Protein AF-A0A662CG94-F1 (afdb_monomer)

Foldseek 3Di:
DVVVVVVVVVVVVVVPV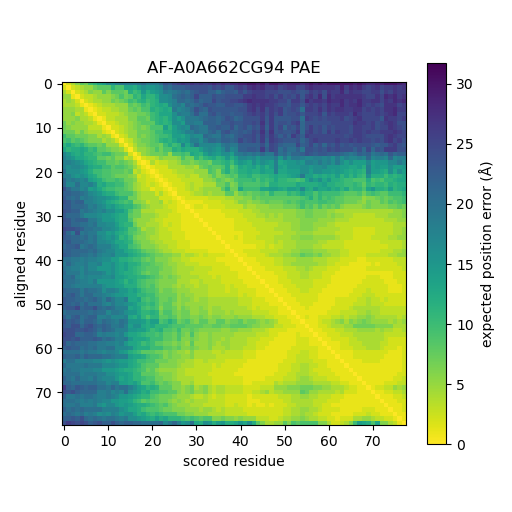VVVVVVVVVVVVVVVVVVVVVVPDQKDWDWDWDWDDDPPDIDIWIWTWIDGPPGDIDIDTD

Mean predicted aligned error: 9.84 Å

Sequence (78 aa):
MRKVMALALVLVFCSCFPGVLKAQDSAQGLYQRALEAWQGVEDYTCVMESYNRLGDKEEYKTYEYWYLKPGYIRMKEE

Radius of gyration: 23.76 Å; Cα contacts (8 Å, |Δi|>4): 64; chains: 1; bounding box: 33×62×47 Å

Structure (mmCIF, N/CA/C/O backbone):
data_AF-A0A662CG94-F1
#
_entry.id   AF-A0A662CG94-F1
#
loop_
_atom_site.group_PDB
_atom_site.id
_atom_site.type_symbol
_atom_site.label_atom_id
_atom_site.label_alt_id
_atom_site.label_comp_id
_atom_site.label_asym_id
_atom_site.label_entity_id
_atom_site.label_seq_id
_atom_site.pdbx_PDB_ins_code
_atom_site.Cartn_x
_atom_site.Cartn_y
_atom_site.Cartn_z
_atom_site.occupancy
_atom_site.B_iso_or_equiv
_atom_site.auth_seq_id
_atom_site.auth_comp_id
_atom_site.auth_asym_id
_atom_site.auth_atom_id
_atom_site.pdbx_PDB_model_num
ATOM 1 N N . MET A 1 1 ? -5.269 46.624 -34.119 1.00 55.84 1 MET A N 1
ATOM 2 C CA . MET A 1 1 ? -4.396 45.425 -34.056 1.00 55.84 1 MET A CA 1
ATOM 3 C C . MET A 1 1 ? -4.040 45.004 -32.626 1.00 55.84 1 MET A C 1
ATOM 5 O O . MET A 1 1 ? -4.352 43.882 -32.262 1.00 55.84 1 MET A O 1
ATOM 9 N N . ARG A 1 2 ? -3.499 45.886 -31.769 1.00 58.72 2 ARG A N 1
ATOM 10 C CA . ARG A 1 2 ? -3.078 45.558 -30.382 1.00 58.72 2 ARG A CA 1
ATOM 11 C C . ARG A 1 2 ? -4.186 44.971 -29.475 1.00 58.72 2 ARG A C 1
ATOM 13 O O . ARG A 1 2 ? -3.924 44.052 -28.713 1.00 58.72 2 ARG A O 1
ATOM 20 N N . LYS A 1 3 ? -5.435 45.447 -29.609 1.00 56.75 3 LYS A N 1
ATOM 21 C CA . LYS A 1 3 ? -6.603 44.937 -28.854 1.00 56.75 3 LYS A CA 1
ATOM 22 C C . LYS A 1 3 ? -7.087 43.549 -29.310 1.00 56.75 3 LYS A C 1
ATOM 24 O O . LYS A 1 3 ? -7.600 42.794 -28.499 1.00 56.75 3 LYS A O 1
ATOM 29 N N . VAL A 1 4 ? -6.891 43.205 -30.585 1.00 62.25 4 VAL A N 1
ATOM 30 C CA . VAL A 1 4 ? -7.299 41.907 -31.164 1.00 62.25 4 VAL A CA 1
ATOM 31 C C . VAL A 1 4 ? -6.314 40.809 -30.759 1.00 62.25 4 VAL A C 1
ATOM 33 O O . VAL A 1 4 ? -6.713 39.702 -30.422 1.00 62.25 4 VAL A O 1
ATOM 36 N N . MET A 1 5 ? -5.025 41.154 -30.702 1.00 59.19 5 MET A N 1
ATOM 37 C CA . MET A 1 5 ? -3.959 40.250 -30.272 1.00 59.19 5 MET A CA 1
ATOM 38 C C . MET A 1 5 ? -4.069 39.885 -28.782 1.00 59.19 5 MET A C 1
ATOM 40 O O . MET A 1 5 ? -3.856 38.736 -28.415 1.00 59.19 5 MET A O 1
ATOM 44 N N . ALA A 1 6 ? -4.470 40.842 -27.935 1.00 61.59 6 ALA A N 1
ATOM 45 C CA . ALA A 1 6 ? -4.739 40.590 -26.519 1.00 61.59 6 ALA A CA 1
ATOM 46 C C . ALA A 1 6 ? -5.955 39.666 -26.308 1.00 61.59 6 ALA A C 1
ATOM 48 O O . ALA A 1 6 ? -5.904 38.775 -25.466 1.00 61.59 6 ALA A O 1
ATOM 49 N N . LEU A 1 7 ? -7.020 39.829 -27.104 1.00 61.47 7 LEU A N 1
ATOM 50 C CA . LEU A 1 7 ? -8.214 38.978 -27.032 1.00 61.47 7 LEU A CA 1
ATOM 51 C C . LEU A 1 7 ? -7.917 37.527 -27.452 1.00 61.47 7 LEU A C 1
ATOM 53 O O . LEU A 1 7 ? -8.390 36.588 -26.817 1.00 61.47 7 LEU A O 1
ATOM 57 N N . ALA A 1 8 ? -7.096 37.346 -28.491 1.00 62.28 8 ALA A N 1
ATOM 58 C CA . ALA A 1 8 ? -6.668 36.029 -28.960 1.00 62.28 8 ALA A CA 1
ATOM 59 C C . ALA A 1 8 ? -5.799 35.294 -27.923 1.00 62.28 8 ALA A C 1
ATOM 61 O O . ALA A 1 8 ? -5.966 34.095 -27.723 1.00 62.28 8 ALA A O 1
ATOM 62 N N . LEU A 1 9 ? -4.925 36.014 -27.212 1.00 60.88 9 LEU A N 1
ATOM 63 C CA . LEU A 1 9 ? -4.094 35.450 -26.142 1.00 60.88 9 LEU A CA 1
ATOM 64 C C . LEU A 1 9 ? -4.925 34.968 -24.944 1.00 60.88 9 LEU A C 1
ATOM 66 O O . LEU A 1 9 ? -4.643 33.903 -24.406 1.00 60.88 9 LEU A O 1
ATOM 70 N N . VAL A 1 10 ? -5.978 35.700 -24.566 1.00 62.94 10 VAL A N 1
ATOM 71 C CA . VAL A 1 10 ? -6.904 35.296 -23.490 1.00 62.94 10 VAL A CA 1
ATOM 72 C C . VAL A 1 10 ? -7.729 34.067 -23.892 1.00 62.94 10 VAL A C 1
ATOM 74 O O . VAL A 1 10 ? -7.893 33.151 -23.089 1.00 62.94 10 VAL A O 1
ATOM 77 N N . LEU A 1 11 ? -8.194 34.000 -25.143 1.00 59.94 11 LEU A N 1
ATOM 78 C CA . LEU A 1 11 ? -8.951 32.853 -25.661 1.00 59.94 11 LEU A CA 1
ATOM 79 C C . LEU A 1 11 ? -8.106 31.572 -25.755 1.00 59.94 11 LEU A C 1
ATOM 81 O O . LEU A 1 11 ? -8.606 30.496 -25.435 1.00 59.94 11 LEU A O 1
ATOM 85 N N . VAL A 1 12 ? -6.829 31.686 -26.139 1.00 60.94 12 VAL A N 1
ATOM 86 C CA . VAL A 1 12 ? -5.874 30.561 -26.158 1.00 60.94 12 VAL A CA 1
ATOM 87 C C . VAL A 1 12 ? -5.484 30.131 -24.744 1.00 60.94 12 VAL A C 1
ATOM 89 O O . VAL A 1 12 ? -5.298 28.943 -24.497 1.00 60.94 12 VAL A O 1
ATOM 92 N N . PHE A 1 13 ? -5.404 31.066 -23.793 1.00 59.03 13 PHE A N 1
ATOM 93 C CA . PHE A 1 13 ? -5.201 30.706 -22.393 1.00 59.03 13 PHE A CA 1
ATOM 94 C C . PHE A 1 13 ? -6.404 29.901 -21.886 1.00 59.03 13 PHE A C 1
ATOM 96 O O . PHE A 1 13 ? -6.214 28.798 -21.395 1.00 59.03 13 PHE A O 1
ATOM 103 N N . CYS A 1 14 ? -7.640 30.365 -22.104 1.00 60.62 14 CYS A N 1
ATOM 104 C CA . CYS A 1 14 ? -8.861 29.697 -21.636 1.00 60.62 14 CYS A CA 1
ATOM 105 C C . CYS A 1 14 ? -9.134 28.306 -22.239 1.00 60.62 14 CYS A C 1
ATOM 107 O O . CYS A 1 14 ? -9.835 27.523 -21.601 1.00 60.62 14 CYS A O 1
ATOM 109 N N . SER A 1 15 ? -8.613 27.964 -23.421 1.00 62.38 15 SER A N 1
ATOM 110 C CA . SER A 1 15 ? -8.872 26.661 -24.060 1.00 62.38 15 SER A CA 1
ATOM 111 C C . SER A 1 15 ? -8.009 25.509 -23.527 1.00 62.38 15 SER A C 1
ATOM 113 O O . SER A 1 15 ? -8.369 24.349 -23.727 1.00 62.38 15 SER A O 1
ATOM 115 N N . CYS A 1 16 ? -6.923 25.796 -22.800 1.00 60.78 16 CYS A N 1
ATOM 116 C CA . CYS A 1 16 ? -6.034 24.778 -22.221 1.00 60.78 16 CYS A CA 1
ATOM 117 C C . CYS A 1 16 ? -6.407 24.362 -20.781 1.00 60.78 16 CYS A C 1
ATOM 119 O O . CYS A 1 16 ? -6.015 23.288 -20.329 1.00 60.78 16 CYS A O 1
ATOM 121 N N . PHE A 1 17 ? -7.195 25.164 -20.056 1.00 64.38 17 PHE A N 1
ATOM 122 C CA . PHE A 1 17 ? -7.632 24.866 -18.678 1.00 64.38 17 PHE A CA 1
ATOM 123 C C . PHE A 1 17 ? -8.731 23.799 -18.516 1.00 64.38 17 PHE A C 1
ATOM 125 O O . PHE A 1 17 ? -8.712 23.115 -17.491 1.00 64.38 17 PHE A O 1
ATOM 132 N N . PRO A 1 18 ? -9.677 23.586 -19.456 1.00 74.00 18 PRO A N 1
ATOM 133 C CA . PRO A 1 18 ? -10.782 22.652 -19.234 1.00 74.00 18 PRO A CA 1
ATOM 134 C C . PRO A 1 18 ? -10.318 21.203 -19.056 1.00 74.00 18 PRO A C 1
ATOM 136 O O . PRO A 1 18 ? -10.908 20.456 -18.278 1.00 74.00 18 PRO A O 1
ATOM 139 N N . GLY A 1 19 ? -9.258 20.805 -19.769 1.00 72.06 19 GLY A N 1
ATOM 140 C CA . GLY A 1 19 ? -8.667 19.471 -19.651 1.00 72.06 19 GLY A CA 1
ATOM 141 C C . GLY A 1 19 ? -7.969 19.257 -18.308 1.00 72.06 19 GLY A C 1
ATOM 142 O O . GLY A 1 19 ? -8.127 18.203 -17.700 1.00 72.06 19 GLY A O 1
ATOM 143 N N . VAL A 1 20 ? -7.265 20.280 -17.814 1.00 75.94 20 VAL A N 1
ATOM 144 C CA . VAL A 1 20 ? -6.589 20.246 -16.507 1.00 75.94 20 VAL A CA 1
ATOM 145 C C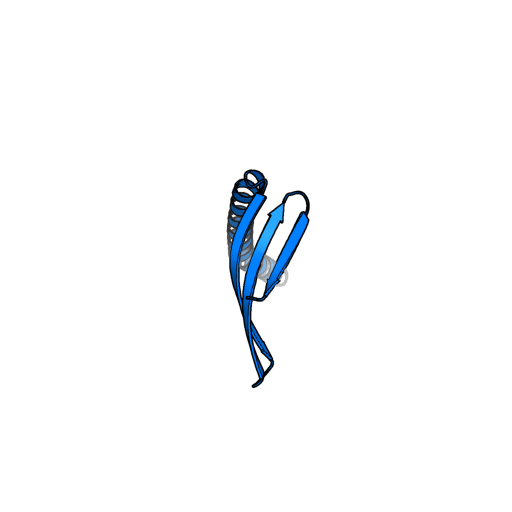 . VAL A 1 20 ? -7.607 20.149 -15.371 1.00 75.94 20 VAL A C 1
ATOM 147 O O . VAL A 1 20 ? -7.444 19.316 -14.486 1.00 75.94 20 VAL A O 1
ATOM 150 N N . LEU A 1 21 ? -8.695 20.924 -15.434 1.00 73.56 21 LEU A N 1
ATOM 151 C CA . LEU A 1 21 ? -9.769 20.871 -14.435 1.00 73.56 21 LEU A CA 1
ATOM 152 C C . LEU A 1 21 ? -10.455 19.500 -14.408 1.00 73.56 21 LEU A C 1
ATOM 154 O O . LEU A 1 21 ? -10.608 18.916 -13.342 1.00 73.56 21 LEU A O 1
ATOM 158 N N . LYS A 1 22 ? -10.775 18.926 -15.576 1.00 77.38 22 LYS A N 1
ATOM 159 C CA . LYS A 1 22 ? -11.346 17.571 -15.643 1.00 77.38 22 LYS A CA 1
ATOM 160 C C . LYS A 1 22 ? -10.404 16.498 -15.093 1.00 77.38 22 LYS A C 1
ATOM 162 O O . LYS A 1 22 ? -10.858 15.590 -14.398 1.00 77.38 22 LYS A O 1
ATOM 167 N N . ALA A 1 23 ? -9.110 16.583 -15.403 1.00 76.75 23 ALA A N 1
ATOM 168 C CA . ALA A 1 23 ? -8.118 15.656 -14.868 1.00 76.75 23 ALA A CA 1
ATOM 169 C C . ALA A 1 23 ? -8.022 15.777 -13.338 1.00 76.75 23 ALA A C 1
ATOM 171 O O . ALA A 1 23 ? -8.031 14.762 -12.642 1.00 76.75 23 ALA A O 1
ATOM 172 N N . GLN A 1 24 ? -8.024 17.005 -12.816 1.00 79.62 24 GLN A N 1
ATOM 173 C CA . GLN A 1 24 ? -8.006 17.279 -11.382 1.00 79.62 24 GLN A CA 1
ATOM 174 C C . GLN A 1 24 ? -9.259 16.746 -10.672 1.00 79.62 24 GLN A C 1
ATOM 176 O O . GLN A 1 24 ? -9.124 16.048 -9.670 1.00 79.62 24 GLN A O 1
ATOM 181 N N . ASP A 1 25 ? -10.456 16.988 -11.212 1.00 81.12 25 ASP A N 1
ATOM 182 C CA . ASP A 1 25 ? -11.713 16.475 -10.648 1.00 81.12 25 ASP A CA 1
ATOM 183 C C . ASP A 1 25 ? -11.726 14.939 -10.614 1.00 81.12 25 ASP A C 1
ATOM 185 O O . ASP A 1 25 ? -12.132 14.324 -9.624 1.00 81.12 25 ASP A O 1
ATOM 189 N N . SER A 1 26 ? -11.222 14.300 -11.676 1.00 83.94 26 SER A N 1
ATOM 190 C CA . SER A 1 26 ? -11.130 12.838 -11.744 1.00 83.94 26 SER A CA 1
ATOM 191 C C . SER A 1 26 ? -10.144 12.258 -10.722 1.00 83.94 26 SER A C 1
ATOM 193 O O . SER A 1 26 ? -10.450 11.255 -10.072 1.00 83.94 26 SER A O 1
ATOM 195 N N . ALA A 1 27 ? -8.996 12.915 -10.524 1.00 87.31 27 ALA A N 1
ATOM 196 C CA . ALA A 1 27 ? -8.003 12.522 -9.531 1.00 87.31 27 ALA A CA 1
ATOM 197 C C . ALA A 1 27 ? -8.536 12.717 -8.105 1.00 87.31 27 ALA A C 1
ATOM 199 O O . ALA A 1 27 ? -8.387 11.829 -7.264 1.00 87.31 27 ALA A O 1
ATOM 200 N N . GLN A 1 28 ? -9.233 13.827 -7.850 1.00 90.19 28 GLN A N 1
ATOM 201 C CA . GLN A 1 28 ? -9.859 14.106 -6.560 1.00 90.19 28 GLN A CA 1
ATOM 202 C C . GLN A 1 28 ? -10.924 13.057 -6.214 1.00 90.19 28 GLN A C 1
ATOM 204 O O . GLN A 1 28 ? -10.949 12.548 -5.093 1.00 90.19 28 GLN A O 1
ATOM 209 N N . GLY A 1 29 ? -11.768 12.677 -7.178 1.00 91.75 29 GLY A N 1
ATOM 210 C CA . GLY A 1 29 ? -12.775 11.629 -6.986 1.00 91.75 29 GLY A CA 1
ATOM 211 C C . GLY A 1 29 ? -12.181 10.230 -6.773 1.00 91.75 29 GLY A C 1
ATOM 212 O O . GLY A 1 29 ? -12.783 9.395 -6.098 1.00 91.75 29 GLY A O 1
ATOM 213 N N . LEU A 1 30 ? -10.999 9.942 -7.327 1.00 92.88 30 LEU A N 1
ATOM 214 C CA . LEU A 1 30 ? -10.257 8.710 -7.033 1.00 92.88 30 LEU A CA 1
ATOM 215 C C . LEU A 1 30 ? -9.692 8.726 -5.611 1.00 92.88 30 LEU A C 1
ATOM 217 O O . LEU A 1 30 ? -9.890 7.761 -4.874 1.00 92.88 30 LEU A O 1
ATOM 221 N N . TYR A 1 31 ? -9.050 9.827 -5.217 1.00 94.25 31 TYR A N 1
ATOM 222 C CA . TYR A 1 31 ? -8.480 9.982 -3.880 1.00 94.25 31 TYR A CA 1
ATOM 223 C C . TYR A 1 31 ? -9.548 9.871 -2.788 1.00 94.25 31 TYR A C 1
ATOM 225 O O . TYR A 1 31 ? -9.362 9.137 -1.821 1.00 94.25 31 TYR A O 1
ATOM 233 N N . GLN A 1 32 ? -10.693 10.533 -2.972 1.00 95.31 32 GLN A N 1
ATOM 234 C CA . GLN A 1 32 ? -11.792 10.499 -2.009 1.00 95.31 32 GLN A CA 1
ATOM 235 C C . GLN A 1 32 ? -12.317 9.074 -1.786 1.00 95.31 32 GLN A C 1
ATOM 237 O O . GLN A 1 32 ? -12.461 8.643 -0.647 1.00 95.31 32 GLN A O 1
ATOM 242 N N . ARG A 1 33 ? -12.525 8.307 -2.865 1.00 94.94 33 ARG A N 1
ATOM 243 C CA . ARG A 1 33 ? -12.979 6.910 -2.766 1.00 94.94 33 ARG A CA 1
ATOM 244 C C . ARG A 1 33 ? -11.952 6.006 -2.090 1.00 94.94 33 ARG A C 1
ATOM 246 O O . ARG A 1 33 ? -12.325 5.141 -1.305 1.00 94.94 33 ARG A O 1
ATOM 253 N N . ALA A 1 34 ? -10.666 6.203 -2.385 1.00 95.50 34 ALA A N 1
ATOM 254 C CA . ALA A 1 34 ? -9.595 5.464 -1.724 1.00 95.50 34 ALA A CA 1
ATOM 255 C C . ALA A 1 34 ? -9.542 5.784 -0.221 1.00 95.50 34 ALA A C 1
ATOM 257 O O . ALA A 1 34 ? -9.399 4.875 0.593 1.00 95.50 34 ALA A O 1
ATOM 258 N N . LEU A 1 35 ? -9.717 7.057 0.147 1.00 95.88 35 LEU A N 1
ATOM 259 C CA . LEU A 1 35 ? -9.758 7.495 1.539 1.00 95.88 35 LEU A CA 1
ATOM 260 C C . LEU A 1 35 ? -10.957 6.903 2.289 1.00 95.88 35 LEU A C 1
ATOM 262 O O . LEU A 1 35 ? -10.781 6.402 3.394 1.00 95.88 35 LEU A O 1
ATOM 266 N N . GLU A 1 36 ? -12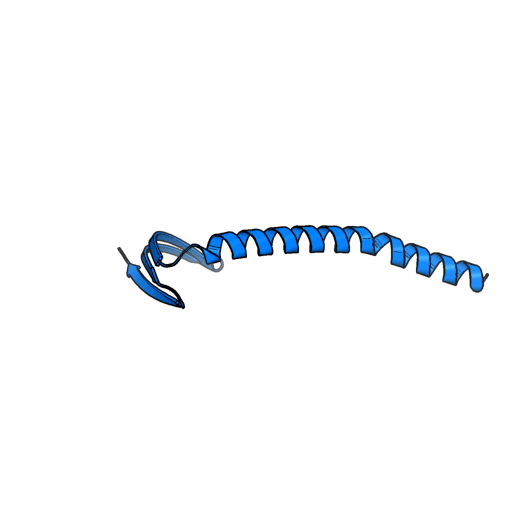.151 6.927 1.700 1.00 96.38 36 GLU A N 1
ATOM 267 C CA . GLU A 1 36 ? -13.363 6.339 2.291 1.00 96.38 36 GLU A CA 1
ATOM 268 C C . GLU A 1 36 ? -13.216 4.829 2.505 1.00 96.38 36 GLU A C 1
ATOM 270 O O . GLU A 1 36 ? -13.542 4.322 3.578 1.00 96.38 36 GLU A O 1
ATOM 275 N N . ALA A 1 37 ? -12.658 4.114 1.523 1.00 95.00 37 ALA A N 1
ATOM 276 C CA . ALA A 1 37 ? -12.360 2.691 1.667 1.00 95.00 37 ALA A CA 1
ATOM 277 C C . ALA A 1 37 ? -11.334 2.439 2.785 1.00 95.00 37 ALA A C 1
ATOM 279 O O . ALA A 1 37 ? -11.518 1.545 3.608 1.00 95.00 37 ALA A O 1
ATOM 280 N N . TRP A 1 38 ? -10.280 3.257 2.853 1.00 95.62 38 TRP A N 1
ATOM 281 C CA . TRP A 1 38 ? -9.236 3.156 3.874 1.00 95.62 38 TRP A CA 1
ATOM 282 C C . TRP A 1 38 ? -9.741 3.460 5.290 1.00 95.62 38 TRP A C 1
ATOM 284 O O . TRP A 1 38 ? -9.331 2.814 6.256 1.00 95.62 38 TRP A O 1
ATOM 294 N N . GLN A 1 39 ? -10.662 4.414 5.434 1.00 96.00 39 GLN A N 1
ATOM 295 C CA . GLN A 1 39 ? -11.233 4.790 6.727 1.00 96.00 39 GLN A CA 1
ATOM 296 C C . GLN A 1 39 ? -11.904 3.613 7.440 1.00 96.00 39 GLN A C 1
ATOM 298 O O . GLN A 1 39 ? -11.837 3.567 8.664 1.00 96.00 39 GLN A O 1
ATOM 303 N N . GLY A 1 40 ? -12.471 2.648 6.713 1.00 94.31 40 GLY A N 1
ATOM 304 C CA . GLY A 1 40 ? -13.096 1.457 7.300 1.00 94.31 40 GLY A CA 1
ATOM 305 C C . GLY A 1 40 ? -12.130 0.342 7.725 1.00 94.31 40 GLY A C 1
ATOM 306 O O . GLY A 1 40 ? -12.557 -0.595 8.392 1.00 94.31 40 GLY A O 1
ATOM 307 N N . VAL A 1 41 ? -10.848 0.410 7.350 1.00 96.56 41 VAL A N 1
ATOM 308 C CA . VAL A 1 41 ? -9.870 -0.664 7.603 1.00 96.56 41 VAL A CA 1
ATOM 309 C C . VAL A 1 41 ? -9.141 -0.414 8.917 1.00 96.56 41 VAL A C 1
ATOM 311 O O . VAL A 1 41 ? -8.299 0.474 8.978 1.00 96.56 41 VAL A O 1
ATOM 314 N N . GLU A 1 42 ? -9.454 -1.144 9.983 1.00 98.00 42 GLU A N 1
ATOM 315 C CA . GLU A 1 42 ? -8.758 -0.993 11.276 1.00 98.00 42 GLU A CA 1
ATOM 316 C C . GLU A 1 42 ? -7.448 -1.785 11.339 1.00 98.00 42 GLU A C 1
ATOM 318 O O . GLU A 1 42 ? -6.421 -1.274 11.792 1.00 98.00 42 GLU A O 1
ATOM 323 N N . ASP A 1 43 ? -7.462 -3.000 10.807 1.00 98.19 43 ASP A N 1
ATOM 324 C CA . ASP A 1 43 ? -6.309 -3.875 10.663 1.00 98.19 43 ASP A CA 1
ATOM 325 C C . ASP A 1 43 ? -6.464 -4.755 9.415 1.00 98.19 43 ASP A C 1
ATOM 327 O O . ASP A 1 43 ? -7.541 -4.835 8.817 1.00 98.19 43 ASP A O 1
ATOM 331 N N . TYR A 1 44 ? -5.358 -5.356 8.975 1.00 97.88 44 TYR A N 1
ATOM 332 C CA . TYR A 1 44 ? -5.377 -6.439 7.993 1.00 97.88 44 TYR A CA 1
ATOM 333 C C . TYR A 1 44 ? -4.079 -7.243 8.021 1.00 97.88 44 TYR A C 1
ATOM 335 O O . TYR A 1 44 ? -3.033 -6.784 8.493 1.00 97.88 44 TYR A O 1
ATOM 343 N N . THR A 1 45 ? -4.143 -8.442 7.449 1.00 98.12 45 THR A N 1
ATOM 344 C CA . THR A 1 45 ? -2.973 -9.259 7.138 1.00 98.12 45 THR A CA 1
ATOM 345 C C . THR A 1 45 ? -3.010 -9.684 5.678 1.00 98.12 45 THR A C 1
ATOM 347 O O . THR A 1 45 ? -4.084 -9.857 5.097 1.00 98.12 45 THR A O 1
ATOM 350 N N . CYS A 1 46 ? -1.843 -9.825 5.059 1.00 97.81 46 CYS A N 1
ATOM 351 C CA . CYS A 1 46 ? -1.727 -10.353 3.704 1.00 97.81 46 CYS A CA 1
ATOM 352 C C . CYS A 1 46 ? -0.362 -11.005 3.466 1.00 97.81 46 CYS A C 1
ATOM 354 O O . CYS A 1 46 ? 0.581 -10.802 4.230 1.00 97.81 46 CYS A O 1
ATOM 356 N N . VAL A 1 47 ? -0.270 -11.778 2.383 1.00 98.06 47 VAL A N 1
ATOM 357 C CA . VAL A 1 47 ? 1.008 -12.139 1.765 1.00 98.06 47 VAL A CA 1
ATOM 358 C C . VAL A 1 47 ? 1.313 -11.062 0.726 1.00 98.06 47 VAL A C 1
ATOM 360 O O . VAL A 1 47 ? 0.494 -10.807 -0.159 1.00 98.06 47 VAL A O 1
ATOM 363 N N . MET A 1 48 ? 2.449 -10.385 0.869 1.00 97.56 48 MET A N 1
ATOM 364 C CA . MET A 1 48 ? 2.876 -9.289 0.006 1.00 97.56 48 MET A CA 1
ATOM 365 C C . MET A 1 48 ? 4.072 -9.716 -0.838 1.00 97.56 48 MET A C 1
ATOM 367 O O . MET A 1 48 ? 5.137 -10.022 -0.309 1.00 97.56 48 MET A O 1
ATOM 371 N N . GLU A 1 49 ? 3.916 -9.644 -2.154 1.00 97.69 49 GLU A N 1
ATOM 372 C CA . GLU A 1 49 ? 4.995 -9.850 -3.117 1.00 97.69 49 GLU A CA 1
ATOM 373 C C . GLU A 1 49 ? 5.582 -8.493 -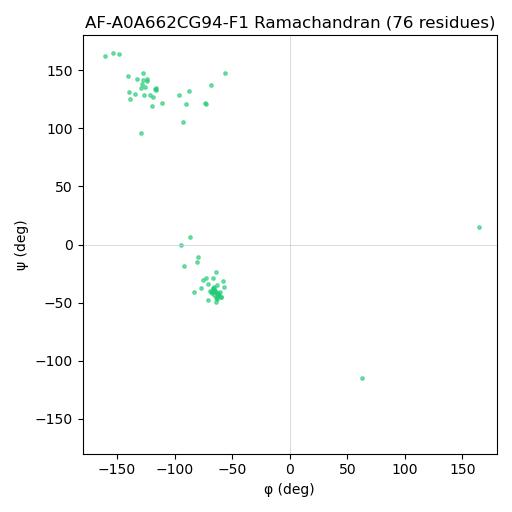3.532 1.00 97.69 49 GLU A C 1
ATOM 375 O O . GLU A 1 49 ? 4.858 -7.571 -3.917 1.00 97.69 49 GLU A O 1
ATOM 380 N N . SER A 1 50 ? 6.903 -8.353 -3.440 1.00 96.50 50 SER A N 1
ATOM 381 C CA . SER A 1 50 ? 7.644 -7.152 -3.822 1.00 96.50 50 SER A CA 1
ATOM 382 C C . SER A 1 50 ? 8.621 -7.476 -4.946 1.00 96.50 50 SER A C 1
ATOM 384 O O . SER A 1 50 ? 9.442 -8.384 -4.821 1.00 96.50 50 SER A O 1
ATOM 386 N N . TYR A 1 51 ? 8.544 -6.700 -6.029 1.00 97.50 51 TYR A N 1
ATOM 387 C CA . TYR A 1 51 ? 9.498 -6.723 -7.133 1.00 97.50 51 TYR A CA 1
ATOM 388 C C . TYR A 1 51 ? 10.148 -5.349 -7.282 1.00 97.50 51 TYR A C 1
ATOM 390 O O . TYR A 1 51 ? 9.469 -4.356 -7.552 1.00 97.50 51 TYR A O 1
ATOM 398 N N . ASN A 1 52 ? 11.469 -5.303 -7.129 1.00 97.12 52 ASN A N 1
ATOM 399 C CA . ASN A 1 52 ? 12.270 -4.098 -7.293 1.00 97.12 52 ASN A CA 1
ATOM 400 C C . ASN A 1 52 ? 13.239 -4.272 -8.461 1.00 97.12 52 ASN A C 1
ATOM 402 O O . ASN A 1 52 ? 13.959 -5.268 -8.542 1.00 97.12 52 ASN A O 1
ATOM 406 N N . ARG A 1 53 ? 13.313 -3.262 -9.334 1.00 97.75 53 ARG A N 1
ATOM 407 C CA . ARG A 1 53 ? 14.266 -3.222 -10.447 1.00 97.75 53 ARG A CA 1
ATOM 408 C C . ARG A 1 53 ? 15.083 -1.935 -10.430 1.00 97.75 53 ARG A C 1
ATOM 410 O O . ARG A 1 53 ? 14.527 -0.839 -10.419 1.00 97.75 53 ARG A O 1
ATOM 417 N N . LEU A 1 54 ? 16.406 -2.074 -10.496 1.00 97.38 54 LEU A N 1
ATOM 418 C CA . LEU A 1 54 ? 17.359 -0.972 -10.622 1.00 97.38 54 LEU A CA 1
ATOM 419 C C . LEU A 1 54 ? 18.331 -1.251 -11.774 1.00 97.38 54 LEU A C 1
ATOM 421 O O . LEU A 1 54 ? 19.334 -1.949 -11.609 1.00 97.38 54 LEU A O 1
ATOM 425 N N . GLY A 1 55 ? 18.029 -0.692 -12.950 1.00 96.56 55 GLY A N 1
ATOM 426 C CA . GLY A 1 55 ? 18.748 -1.006 -14.186 1.00 96.56 55 GLY A CA 1
ATOM 427 C C . GLY A 1 55 ? 18.574 -2.482 -14.543 1.00 96.56 55 GLY A C 1
ATOM 428 O O . GLY A 1 55 ? 17.450 -2.927 -14.785 1.00 96.56 55 GLY A O 1
ATOM 429 N N . ASP A 1 56 ? 19.682 -3.222 -14.517 1.00 96.50 56 ASP A N 1
ATOM 430 C CA . ASP A 1 56 ? 19.722 -4.671 -14.758 1.00 96.50 56 ASP A CA 1
ATOM 431 C C . ASP A 1 56 ? 19.666 -5.503 -13.465 1.00 96.50 56 ASP A C 1
ATOM 433 O O . ASP A 1 56 ? 19.709 -6.729 -13.512 1.00 96.50 56 ASP A O 1
ATOM 437 N N . LYS A 1 57 ? 19.599 -4.860 -12.291 1.00 97.25 57 LYS A N 1
ATOM 438 C CA . LYS A 1 57 ? 19.437 -5.558 -11.011 1.00 97.25 57 LYS A CA 1
ATOM 439 C C . LYS A 1 57 ? 17.961 -5.760 -10.715 1.00 97.25 57 LYS A C 1
ATOM 441 O O . LYS A 1 57 ? 17.193 -4.799 -10.762 1.00 97.25 57 LYS A O 1
ATOM 446 N N . GLU A 1 58 ? 17.607 -6.979 -10.338 1.00 97.94 58 GLU A N 1
ATOM 447 C CA . GLU A 1 58 ? 16.258 -7.363 -9.936 1.00 97.94 58 GLU A CA 1
ATOM 448 C C . GLU A 1 58 ? 16.280 -7.989 -8.542 1.00 97.94 58 GLU A C 1
ATOM 450 O O . GLU A 1 58 ? 17.207 -8.724 -8.198 1.00 97.94 58 GLU A O 1
ATOM 455 N N . GLU A 1 59 ? 15.260 -7.692 -7.745 1.00 97.50 59 GLU A N 1
ATOM 456 C CA . GLU A 1 59 ? 15.029 -8.287 -6.433 1.00 97.50 59 GLU A CA 1
ATOM 457 C C . GLU A 1 59 ? 13.553 -8.670 -6.312 1.00 97.50 59 GLU A C 1
ATOM 459 O O . GLU A 1 59 ? 12.672 -7.846 -6.567 1.00 97.50 59 GLU 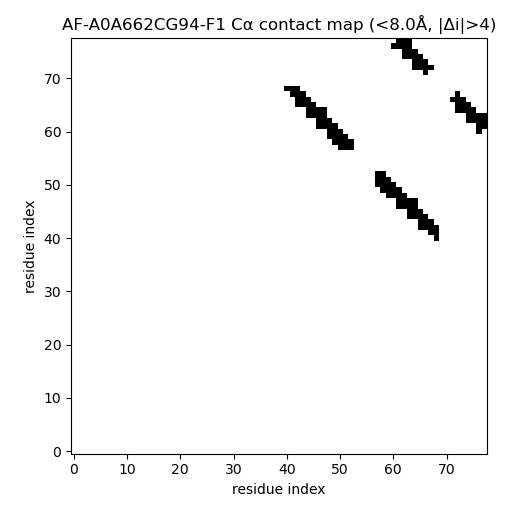A O 1
ATOM 464 N N . TYR A 1 60 ? 13.304 -9.915 -5.909 1.00 97.62 60 TYR A N 1
ATOM 465 C CA . TYR A 1 60 ? 11.975 -10.460 -5.648 1.00 97.62 60 TYR A CA 1
ATOM 466 C C . TYR A 1 60 ? 11.933 -10.944 -4.202 1.00 97.62 60 TYR A C 1
ATOM 468 O O . TYR A 1 60 ? 12.822 -11.690 -3.788 1.00 97.62 60 TYR A O 1
ATOM 476 N N . LYS A 1 61 ? 10.925 -10.515 -3.441 1.00 97.38 61 LYS A N 1
ATOM 477 C CA . LYS A 1 61 ? 10.722 -10.923 -2.046 1.00 97.38 61 LYS A CA 1
ATOM 478 C C . LYS A 1 61 ? 9.248 -11.149 -1.757 1.00 97.38 61 LYS A C 1
ATOM 480 O O . LYS A 1 61 ? 8.404 -10.404 -2.254 1.00 97.38 61 LYS A O 1
ATOM 485 N N . THR A 1 62 ? 8.968 -12.122 -0.900 1.00 98.12 62 THR A N 1
ATOM 486 C CA . THR A 1 62 ? 7.627 -12.402 -0.382 1.00 98.12 62 THR A CA 1
ATOM 487 C C . THR A 1 62 ? 7.623 -12.179 1.122 1.00 98.12 62 THR A C 1
ATOM 489 O O . THR A 1 62 ? 8.551 -12.585 1.822 1.00 98.12 62 THR A O 1
ATOM 492 N N . TYR A 1 63 ? 6.592 -11.498 1.615 1.00 98.00 63 TYR A N 1
ATOM 493 C CA . TYR A 1 63 ? 6.448 -1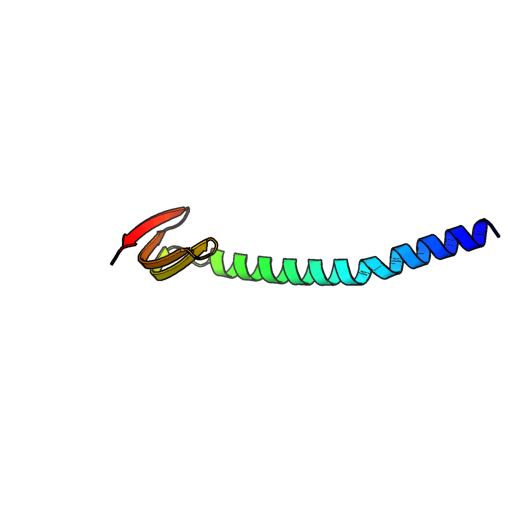1.150 3.020 1.00 98.00 63 TYR A CA 1
ATOM 494 C C . TYR A 1 63 ? 5.087 -11.561 3.563 1.00 98.00 63 TYR A C 1
ATOM 496 O O . TYR A 1 63 ? 4.059 -11.250 2.967 1.00 98.00 63 TYR A O 1
ATOM 504 N N . GLU A 1 64 ? 5.067 -12.098 4.775 1.00 98.44 64 GLU A N 1
ATOM 505 C CA . GLU A 1 64 ? 3.893 -12.001 5.634 1.00 98.44 64 GLU A CA 1
ATOM 506 C C . GLU A 1 64 ? 3.809 -10.551 6.156 1.00 98.44 64 GLU A C 1
ATOM 508 O O . GLU A 1 64 ? 4.754 -10.034 6.769 1.00 98.44 64 GLU A O 1
ATOM 513 N N . TYR A 1 65 ? 2.695 -9.869 5.883 1.00 98.31 65 TYR A N 1
ATOM 514 C CA . TYR A 1 65 ? 2.466 -8.463 6.218 1.00 98.31 65 TYR A CA 1
ATOM 515 C C . TYR A 1 65 ? 1.293 -8.327 7.193 1.00 98.31 65 TYR A C 1
ATOM 517 O O . TYR A 1 65 ? 0.223 -8.900 6.981 1.00 98.31 65 TYR A O 1
ATOM 525 N N . TRP A 1 66 ? 1.480 -7.529 8.246 1.00 98.50 66 TRP A N 1
ATOM 526 C CA . TRP A 1 66 ? 0.438 -7.180 9.214 1.00 98.50 66 TRP A CA 1
ATOM 527 C C . TRP A 1 66 ? 0.380 -5.670 9.391 1.00 98.50 66 TRP A C 1
ATOM 529 O O . TRP A 1 66 ? 1.410 -5.024 9.602 1.00 98.50 66 TRP A O 1
ATOM 539 N N . TYR A 1 67 ? -0.834 -5.135 9.387 1.00 98.38 67 TYR A N 1
ATOM 540 C CA . TYR A 1 67 ? -1.119 -3.733 9.644 1.00 98.38 67 TYR A CA 1
ATOM 541 C C . TYR A 1 67 ? -2.165 -3.576 10.740 1.00 98.38 67 TYR A C 1
ATOM 543 O O . TYR A 1 67 ? -3.147 -4.313 10.775 1.00 98.38 67 TYR A O 1
ATOM 551 N N . LEU A 1 68 ? -1.966 -2.569 11.587 1.00 98.31 68 LEU A N 1
ATOM 552 C CA . LEU A 1 68 ? -2.931 -2.080 12.562 1.00 98.31 68 LEU A CA 1
ATOM 553 C C . LEU A 1 68 ? -2.873 -0.544 12.598 1.00 98.31 68 LEU A C 1
ATOM 555 O O . LEU A 1 68 ? -1.797 0.056 12.728 1.00 98.31 68 LEU A O 1
ATOM 559 N N . LYS A 1 69 ? -4.028 0.122 12.516 1.00 97.19 69 LYS A N 1
ATOM 560 C CA . LYS A 1 69 ? -4.125 1.581 12.675 1.00 97.19 69 LYS A CA 1
ATOM 561 C C . LYS A 1 69 ? -3.547 2.048 14.025 1.00 97.19 69 LYS A C 1
ATOM 563 O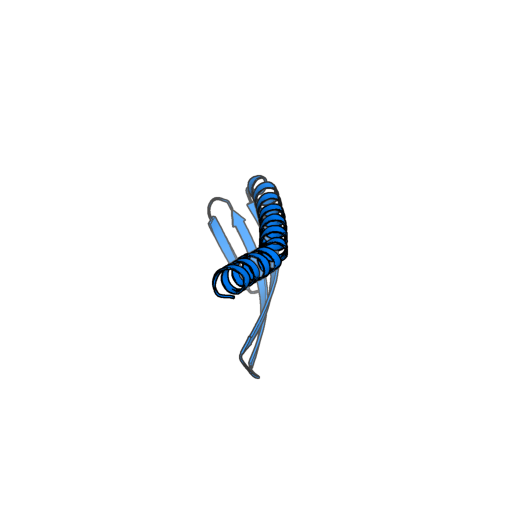 O . LYS A 1 69 ? -3.634 1.337 15.022 1.00 97.19 69 LYS A O 1
ATOM 568 N N . PRO A 1 70 ? -2.958 3.257 14.099 1.00 95.31 70 PRO A N 1
ATOM 569 C CA . PRO A 1 70 ? -2.857 4.267 13.043 1.00 95.31 70 PRO A CA 1
ATOM 570 C C . PRO A 1 70 ? -1.643 4.096 12.107 1.00 95.31 70 PRO A C 1
ATOM 572 O O . PRO A 1 70 ? -1.405 4.960 11.269 1.00 95.31 70 PRO A O 1
ATOM 575 N N . GLY A 1 71 ? -0.861 3.020 12.224 1.00 95.00 71 GLY A N 1
ATOM 576 C CA . GLY A 1 71 ? 0.380 2.871 11.452 1.00 95.00 71 GLY A CA 1
ATOM 577 C C . GLY A 1 71 ? 1.340 1.796 11.958 1.00 95.00 71 GLY A C 1
ATOM 578 O O . GLY A 1 71 ? 2.510 1.805 11.581 1.00 95.00 71 GLY A O 1
ATOM 579 N N . TYR A 1 72 ? 0.885 0.897 12.829 1.00 98.12 72 TYR A N 1
ATOM 580 C 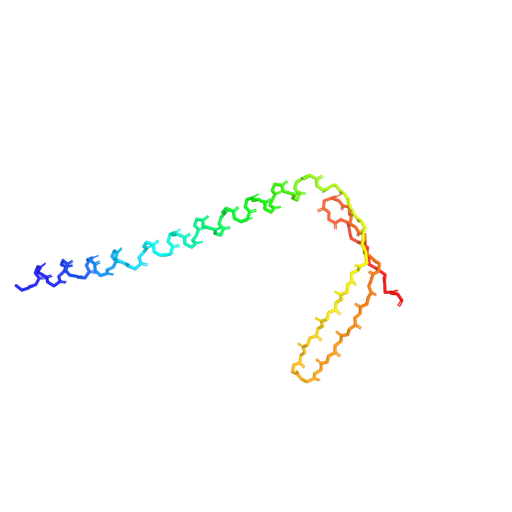CA . TYR A 1 72 ? 1.688 -0.228 13.282 1.00 98.12 72 TYR A CA 1
ATOM 581 C C . TYR A 1 72 ? 1.799 -1.237 12.147 1.00 98.12 72 TYR A C 1
ATOM 583 O O . TYR A 1 72 ? 0.795 -1.744 11.652 1.00 98.12 72 TYR A O 1
ATOM 591 N N . ILE A 1 73 ? 3.031 -1.509 11.731 1.00 97.88 73 ILE A N 1
ATOM 592 C CA . ILE A 1 73 ? 3.335 -2.421 10.634 1.00 97.88 73 ILE A CA 1
ATOM 593 C C . ILE A 1 73 ? 4.324 -3.459 11.139 1.00 97.88 73 ILE A C 1
ATOM 595 O O . ILE A 1 73 ? 5.315 -3.128 11.796 1.00 97.88 73 ILE A O 1
ATOM 599 N N . ARG A 1 74 ? 4.072 -4.717 10.790 1.00 98.06 74 ARG A N 1
ATOM 600 C CA . ARG A 1 74 ? 5.043 -5.802 10.899 1.00 98.06 74 ARG A CA 1
ATOM 601 C C . ARG A 1 74 ? 5.196 -6.453 9.534 1.00 98.06 74 ARG A C 1
ATOM 603 O O . ARG A 1 74 ? 4.217 -6.657 8.826 1.00 98.06 74 ARG A O 1
ATOM 610 N N . MET A 1 75 ? 6.429 -6.813 9.206 1.00 97.56 75 MET A N 1
ATOM 611 C CA . MET A 1 75 ? 6.764 -7.591 8.022 1.00 97.56 75 MET A CA 1
ATOM 612 C C . MET A 1 75 ? 7.716 -8.712 8.414 1.00 97.56 75 MET A C 1
ATOM 614 O O . MET A 1 75 ? 8.588 -8.515 9.266 1.00 97.56 75 MET A O 1
ATOM 618 N N . LYS A 1 76 ? 7.547 -9.877 7.801 1.00 97.69 76 LYS A N 1
ATOM 619 C CA . LYS A 1 76 ? 8.449 -11.018 7.945 1.00 97.69 76 LYS A CA 1
ATOM 620 C C . LYS A 1 76 ? 8.637 -11.644 6.570 1.00 97.69 76 LYS A C 1
ATOM 622 O O . LYS A 1 76 ? 7.651 -11.951 5.918 1.00 97.69 76 LYS A O 1
ATOM 627 N N . GLU A 1 77 ? 9.883 -11.777 6.137 1.00 94.00 77 GLU A N 1
ATOM 628 C CA . GLU A 1 77 ? 10.220 -12.485 4.897 1.00 94.00 77 GLU A CA 1
ATOM 629 C C . GLU A 1 77 ? 9.943 -13.986 5.080 1.00 94.00 77 GLU A C 1
ATOM 631 O O . GLU A 1 77 ? 10.195 -14.517 6.171 1.00 94.00 77 GLU A O 1
ATOM 636 N N . GLU A 1 78 ? 9.352 -14.618 4.063 1.00 84.00 78 GLU A N 1
ATOM 637 C CA . GLU A 1 78 ? 9.113 -16.072 4.037 1.00 84.00 78 GLU A CA 1
ATOM 638 C C . GLU A 1 78 ? 10.410 -16.885 3.920 1.00 84.00 78 GLU A C 1
ATOM 640 O O . GLU A 1 78 ? 11.332 -16.459 3.187 1.00 84.00 78 GLU A O 1
#

Solvent-accessible surface area (backbone atoms only — not comparable to full-atom values): 4641 Å² total; per-residue (Å²): 110,75,72,59,56,53,52,53,53,53,54,59,55,63,68,61,48,63,62,53,52,52,52,49,53,52,50,50,56,51,51,52,52,52,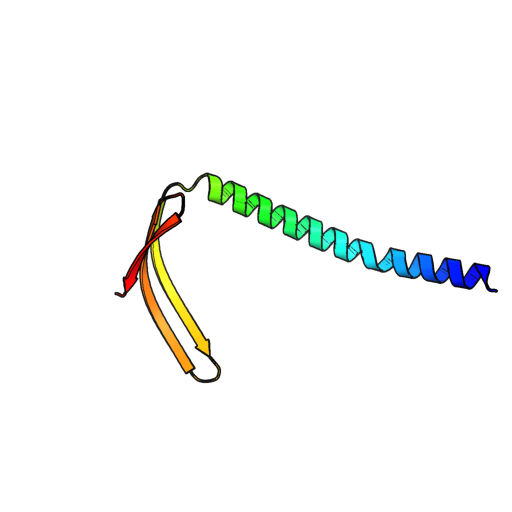49,59,58,50,72,74,54,58,60,53,73,48,80,45,80,46,80,48,74,61,90,93,46,76,48,78,51,49,25,48,35,41,42,33,69,99,72,51,71,48,76,43,75,116

Secondary structure (DSSP, 8-state):
-HHHHHHHHHHHHHHHHHHHHHHHHHHHHHHHHHHHHHHT-SEEEEEEEEEEEETTEEEEEEEEEEEETTTEEEEEE-

pLDDT: mean 86.27, std 15.08, range [55.84, 98.5]

Nearest PDB structures (foldseek):
  5vod-assembly1_D  TM=4.330E-01  e=2.903E-01  Human herpesvirus 5 strain Merlin
  7t4s-assembly1_D  TM=4.289E-01  e=4.880E-01  Human betaherpesvirus 5
  1mzu-assembly1_A  TM=6.129E-01  e=6.553E+00  Rhodospirillum centenum
  7avb-assembly1_A  TM=4.545E-01  e=3.208E+00  synthetic construct
  3u0k-assembly1_B  TM=5.893E-01  e=8.497E+00  Entacmaea quadricolor